Protein AF-A0A537VKH0-F1 (afdb_monomer_lite)

Foldseek 3Di:
DDWDWDCPPDPWFRIKIKDKWFQADAQFKWWKKKFKAWLDQQCPDTDDIDGFDMWGHHRRGITIDMGTDTPVNCVPRAQTWMWIKIFTAGPNRTPDIDGIGTDHGD

pLDDT: mean 85.69, std 15.53, range [39.44, 98.0]

Radius of gyration: 14.08 Å; chains: 1; bounding box: 30×31×38 Å

Secondary structure (DSSP, 8-state):
-EEEEE---BTTBSEEEEEEE-SSSTT-EEEEEEEEEET-TT-SS--EEEEEEEEE--TTS-EEEEEEE-TTTTTTTTT-EEEEEEEEEETTEEEEEPPPEEEE--

Structure (mmCIF, N/CA/C/O backbone):
data_AF-A0A537VKH0-F1
#
_entry.id   AF-A0A537VKH0-F1
#
loop_
_atom_site.group_PDB
_atom_site.id
_atom_site.type_symbol
_atom_site.label_atom_id
_atom_site.label_alt_id
_atom_site.label_comp_id
_atom_site.label_asym_id
_atom_site.label_entity_id
_atom_site.label_seq_id
_atom_site.pdbx_PDB_ins_code
_atom_site.Cartn_x
_atom_site.Cartn_y
_atom_site.Cartn_z
_atom_site.occupancy
_atom_site.B_iso_or_equiv
_atom_site.auth_seq_id
_atom_site.auth_comp_id
_atom_site.auth_asym_id
_atom_site.auth_atom_id
_atom_site.pdbx_PDB_model_num
ATOM 1 N N . MET A 1 1 ? 1.798 4.255 11.050 1.00 55.09 1 MET A N 1
ATOM 2 C CA . MET A 1 1 ? 1.947 2.940 10.398 1.00 55.09 1 MET A CA 1
ATOM 3 C C . MET A 1 1 ? 3.414 2.709 10.091 1.00 55.09 1 MET A C 1
ATOM 5 O O . MET A 1 1 ? 4.104 3.671 9.775 1.00 55.09 1 MET A O 1
ATOM 9 N N . PHE A 1 2 ? 3.871 1.465 10.185 1.00 54.38 2 PHE A N 1
ATOM 10 C CA . PHE A 1 2 ? 5.146 1.012 9.630 1.00 54.38 2 PHE A CA 1
ATOM 11 C C . PHE A 1 2 ? 4.844 0.017 8.504 1.00 54.38 2 PHE A C 1
ATOM 13 O O . PHE A 1 2 ? 3.959 -0.824 8.671 1.00 54.38 2 PHE A O 1
ATOM 20 N N . VAL A 1 3 ? 5.528 0.167 7.367 1.00 49.78 3 VAL A N 1
ATOM 21 C CA . VAL A 1 3 ? 5.502 -0.791 6.256 1.00 49.78 3 VAL A CA 1
ATOM 22 C C . VAL A 1 3 ? 6.883 -1.420 6.195 1.00 49.78 3 VAL A C 1
ATOM 24 O O . VAL A 1 3 ? 7.863 -0.717 5.943 1.00 49.78 3 VAL A O 1
ATOM 27 N N . GLU A 1 4 ? 6.964 -2.721 6.447 1.00 46.16 4 GLU A N 1
ATOM 28 C CA . GLU A 1 4 ? 8.179 -3.490 6.189 1.00 46.16 4 GLU A CA 1
ATOM 29 C C . GLU A 1 4 ? 8.031 -4.162 4.828 1.00 46.16 4 GLU A C 1
ATOM 31 O O . GLU A 1 4 ? 7.147 -4.999 4.648 1.00 46.16 4 GLU A O 1
ATOM 36 N N . ASN A 1 5 ? 8.868 -3.771 3.867 1.00 48.22 5 ASN A N 1
ATOM 37 C CA . ASN A 1 5 ? 8.955 -4.434 2.572 1.00 48.22 5 ASN A CA 1
ATOM 38 C C . ASN A 1 5 ? 10.188 -5.345 2.572 1.00 48.22 5 ASN A C 1
ATOM 40 O O . ASN A 1 5 ? 11.324 -4.864 2.600 1.00 48.22 5 ASN A O 1
ATOM 44 N N . ILE A 1 6 ? 9.953 -6.657 2.551 1.00 42.88 6 ILE A N 1
ATOM 45 C CA . ILE A 1 6 ? 11.001 -7.668 2.4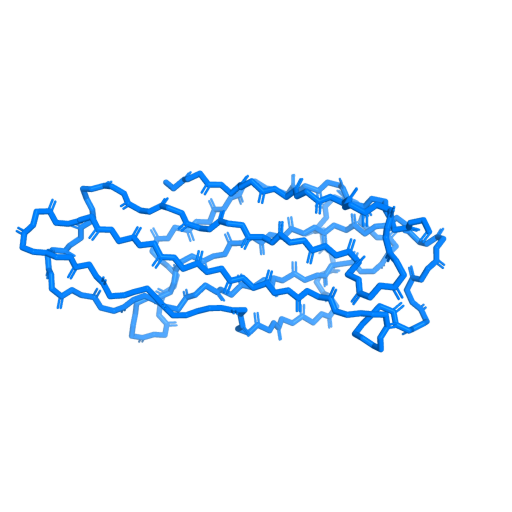30 1.00 42.88 6 ILE A CA 1
ATOM 46 C C . ILE A 1 6 ? 10.954 -8.239 1.008 1.00 42.88 6 ILE A C 1
ATOM 48 O O . ILE A 1 6 ? 10.107 -9.078 0.689 1.00 42.88 6 ILE A O 1
ATOM 52 N N . HIS A 1 7 ? 11.905 -7.824 0.166 1.00 47.66 7 HIS A N 1
ATOM 53 C CA . HIS A 1 7 ? 12.217 -8.491 -1.102 1.00 47.66 7 HIS A CA 1
ATOM 54 C C . HIS A 1 7 ? 13.024 -9.757 -0.795 1.00 47.66 7 HIS A C 1
ATOM 56 O O . HIS A 1 7 ? 14.256 -9.756 -0.739 1.00 47.66 7 HIS A O 1
ATOM 62 N N . ALA A 1 8 ? 12.322 -10.843 -0.482 1.00 39.44 8 ALA A N 1
ATOM 63 C CA . ALA A 1 8 ? 12.958 -12.133 -0.287 1.00 39.44 8 ALA A CA 1
ATOM 64 C C . ALA A 1 8 ? 13.194 -12.762 -1.661 1.00 39.44 8 ALA A C 1
ATOM 66 O O . ALA A 1 8 ? 12.260 -13.264 -2.272 1.00 39.44 8 ALA A O 1
ATOM 67 N N . ASN A 1 9 ? 14.446 -12.771 -2.119 1.00 42.41 9 ASN A N 1
ATOM 68 C CA . ASN A 1 9 ? 14.892 -13.576 -3.255 1.00 42.41 9 ASN A CA 1
ATOM 69 C C . ASN A 1 9 ? 14.612 -15.070 -2.982 1.00 42.41 9 ASN A C 1
ATOM 71 O O . ASN A 1 9 ? 15.447 -15.797 -2.442 1.00 42.41 9 ASN A O 1
ATOM 75 N N . GLY A 1 10 ? 13.402 -15.522 -3.307 1.00 40.97 10 GLY A N 1
ATOM 76 C CA . GLY A 1 10 ? 12.922 -16.882 -3.107 1.00 40.97 10 GLY A CA 1
ATOM 77 C C . GLY A 1 10 ? 11.966 -17.286 -4.232 1.00 40.97 10 GLY A C 1
ATOM 78 O O . GLY A 1 10 ? 11.253 -16.445 -4.769 1.00 40.97 10 GLY A O 1
ATOM 79 N N . PRO A 1 11 ?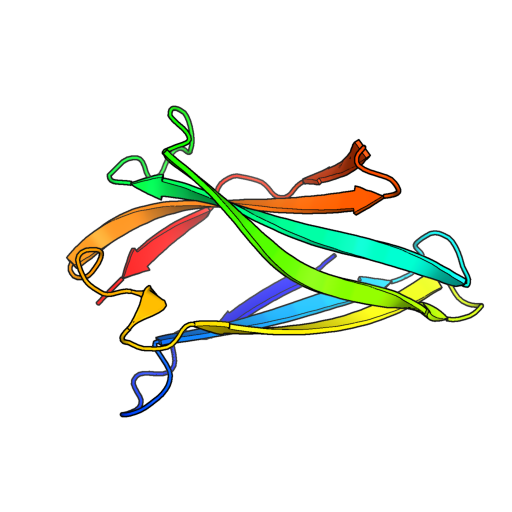 11.902 -18.575 -4.608 1.00 47.31 11 PRO A N 1
ATOM 80 C CA . PRO A 1 11 ? 11.288 -19.029 -5.864 1.00 47.31 11 PRO A CA 1
ATOM 81 C C . PRO A 1 11 ? 9.789 -18.711 -6.042 1.00 47.31 11 PRO A C 1
ATOM 83 O O . PRO A 1 11 ? 9.281 -18.847 -7.150 1.00 47.31 11 PRO A O 1
ATOM 86 N N . ASN A 1 12 ? 9.083 -18.255 -4.999 1.00 52.41 12 ASN A N 1
ATOM 87 C CA . ASN A 1 12 ? 7.628 -18.055 -5.012 1.00 52.41 12 ASN A CA 1
ATOM 88 C C . ASN A 1 12 ? 7.147 -16.660 -4.562 1.00 52.41 12 ASN A C 1
ATOM 90 O O . ASN A 1 12 ? 5.964 -16.374 -4.723 1.00 52.41 12 ASN A O 1
ATOM 94 N N . VAL A 1 13 ? 8.013 -15.806 -4.007 1.00 55.66 13 VAL A N 1
ATOM 95 C CA . VAL A 1 13 ? 7.631 -14.514 -3.403 1.00 55.66 13 VAL A CA 1
ATOM 96 C C . VAL A 1 13 ? 8.519 -13.422 -3.977 1.00 55.66 13 VAL A C 1
ATOM 98 O O . VAL A 1 13 ? 9.729 -13.597 -4.020 1.00 55.66 13 VAL A O 1
ATOM 101 N N . PHE A 1 14 ? 7.910 -12.326 -4.422 1.00 67.50 14 PHE A N 1
ATOM 102 C CA . PHE A 1 14 ? 8.618 -11.190 -5.005 1.00 67.50 14 PHE A CA 1
ATOM 103 C C . PHE A 1 14 ? 8.782 -10.055 -3.990 1.00 67.50 14 PHE A C 1
ATOM 105 O O . PHE A 1 14 ? 9.881 -9.560 -3.766 1.00 67.50 14 PHE A O 1
ATOM 112 N N . ALA A 1 15 ? 7.697 -9.718 -3.294 1.00 73.81 15 ALA A N 1
ATOM 113 C CA . ALA A 1 15 ? 7.726 -8.848 -2.127 1.00 73.81 15 ALA A CA 1
ATOM 114 C C . ALA A 1 15 ? 6.733 -9.359 -1.081 1.00 73.81 15 ALA A C 1
ATOM 116 O O . ALA A 1 15 ? 5.645 -9.833 -1.423 1.00 73.81 15 ALA A O 1
ATOM 117 N N . HIS A 1 16 ? 7.113 -9.263 0.190 1.00 83.81 16 HIS A N 1
ATOM 118 C CA . HIS A 1 16 ? 6.213 -9.464 1.318 1.00 83.81 16 HIS A CA 1
ATOM 119 C C . HIS A 1 16 ? 6.101 -8.151 2.085 1.00 83.81 16 HIS A C 1
ATOM 121 O O . HIS A 1 16 ? 7.084 -7.660 2.642 1.00 83.81 16 HIS A O 1
ATOM 127 N N . GLU A 1 17 ? 4.901 -7.586 2.075 1.00 85.56 17 GLU A N 1
ATOM 128 C CA . GLU A 1 17 ? 4.586 -6.337 2.749 1.00 85.56 17 GLU A CA 1
ATOM 129 C C . GLU A 1 17 ? 3.870 -6.636 4.057 1.00 85.56 17 GLU A C 1
ATOM 131 O O . GLU A 1 17 ? 2.805 -7.255 4.059 1.00 85.56 17 GLU A O 1
ATOM 136 N N . GLN A 1 18 ? 4.438 -6.169 5.163 1.00 89.25 18 GLN A N 1
ATOM 137 C CA . GLN A 1 18 ? 3.811 -6.228 6.475 1.00 89.25 18 GLN A CA 1
ATOM 138 C C . GLN A 1 18 ? 3.288 -4.840 6.847 1.00 89.25 18 GLN A C 1
ATOM 140 O O . GLN A 1 18 ? 4.045 -3.866 6.881 1.00 89.25 18 GLN A O 1
ATOM 145 N N . TYR A 1 19 ? 2.003 -4.761 7.180 1.00 90.69 19 TYR A N 1
ATOM 146 C CA . TYR A 1 19 ? 1.333 -3.533 7.584 1.00 90.69 19 TYR A CA 1
ATOM 147 C C . TYR A 1 19 ? 0.981 -3.577 9.061 1.00 90.69 19 TYR A C 1
ATOM 149 O O . TYR A 1 19 ? 0.322 -4.511 9.520 1.00 90.69 19 TYR A O 1
ATOM 157 N N . VAL A 1 20 ? 1.393 -2.548 9.804 1.00 91.69 20 VAL A N 1
ATOM 158 C CA . VAL A 1 20 ? 1.069 -2.412 11.229 1.00 91.69 20 VAL A CA 1
ATOM 159 C C . VAL A 1 20 ? 0.560 -1.010 11.532 1.00 91.69 20 VAL A C 1
ATOM 161 O O . VAL A 1 20 ? 1.221 0.001 11.258 1.00 91.69 20 VAL A O 1
ATOM 164 N N . VAL A 1 21 ? -0.612 -0.959 12.154 1.00 92.06 21 VAL A N 1
ATOM 165 C CA . VAL A 1 21 ? -1.278 0.252 12.624 1.00 92.06 21 VAL A CA 1
ATOM 166 C C . VAL A 1 21 ? -1.352 0.179 14.142 1.00 92.06 21 VAL A C 1
ATOM 168 O O . VAL A 1 21 ? -1.767 -0.838 14.685 1.00 92.06 21 VAL A O 1
ATOM 171 N N . ASN A 1 22 ? -0.940 1.253 14.815 1.00 93.25 22 ASN A N 1
ATOM 172 C CA . ASN A 1 22 ? -1.028 1.372 16.266 1.00 93.25 22 ASN A CA 1
ATOM 173 C C . ASN A 1 22 ? -1.692 2.702 16.617 1.00 93.25 22 ASN A C 1
ATOM 175 O O . ASN A 1 22 ? -1.270 3.740 16.099 1.00 93.25 22 ASN A O 1
ATOM 179 N N . GLY A 1 23 ? -2.696 2.663 17.494 1.00 90.81 23 GLY A N 1
ATOM 180 C CA . GLY A 1 23 ? -3.423 3.847 17.960 1.00 90.81 23 GLY A CA 1
ATOM 181 C C . GLY A 1 23 ? -4.259 4.570 16.896 1.00 90.81 23 GLY A C 1
ATOM 182 O O . GLY A 1 23 ? -4.413 5.786 16.988 1.00 90.81 23 GLY A O 1
ATOM 183 N N . ALA A 1 24 ? -4.763 3.861 15.881 1.00 93.44 24 ALA A N 1
ATOM 184 C CA . ALA A 1 24 ? -5.781 4.403 14.973 1.00 93.44 24 ALA A CA 1
ATOM 185 C C . ALA A 1 24 ? -7.182 4.358 15.614 1.00 93.44 24 ALA A C 1
ATOM 187 O O . ALA A 1 24 ? -7.315 4.020 16.793 1.00 93.44 24 ALA A O 1
ATOM 188 N N . GLU A 1 25 ? -8.231 4.714 14.866 1.00 95.12 25 GLU A N 1
ATOM 189 C CA . GLU A 1 25 ? -9.591 4.652 15.400 1.00 95.12 25 GLU A CA 1
ATOM 190 C C . GLU A 1 25 ? -9.930 3.205 15.806 1.00 95.12 25 GLU A C 1
ATOM 192 O O . GLU A 1 25 ? -9.667 2.279 15.032 1.00 95.12 25 GLU A O 1
ATOM 197 N N . PRO A 1 26 ? -10.449 2.964 17.026 1.00 96.81 26 PRO A N 1
ATOM 198 C CA . PRO A 1 26 ? -10.787 1.620 17.483 1.00 96.81 26 PRO A CA 1
ATOM 199 C C . PRO A 1 26 ? -11.871 0.947 16.638 1.00 96.81 26 PRO A C 1
ATOM 201 O O . PRO A 1 26 ? -12.813 1.602 16.199 1.00 96.81 26 PRO A O 1
ATOM 204 N N . ASN A 1 27 ? -11.794 -0.378 16.485 1.00 96.50 27 ASN A N 1
ATOM 205 C CA . ASN A 1 27 ? -12.792 -1.196 15.772 1.00 96.50 27 ASN A CA 1
ATOM 206 C C . ASN A 1 27 ? -13.127 -0.695 14.352 1.00 96.50 27 ASN A C 1
ATOM 208 O O . ASN A 1 27 ? -14.250 -0.862 13.875 1.00 96.50 27 ASN A O 1
ATOM 212 N N . THR A 1 28 ? -12.153 -0.080 13.686 1.00 96.69 28 THR A N 1
ATOM 213 C CA . THR A 1 28 ? -12.307 0.564 12.379 1.00 96.69 28 THR A CA 1
ATOM 214 C C . THR A 1 28 ? -11.543 -0.219 11.326 1.00 96.69 28 THR A C 1
ATOM 216 O O . THR A 1 28 ? -10.474 -0.771 11.590 1.00 96.69 28 THR A O 1
ATOM 219 N N . THR A 1 29 ? -12.120 -0.314 10.128 1.00 97.44 29 THR A N 1
ATOM 220 C CA . THR A 1 29 ? -11.491 -1.005 9.001 1.00 97.44 29 THR A CA 1
ATOM 221 C C . THR A 1 29 ? -10.879 0.001 8.044 1.00 97.44 29 THR A C 1
ATOM 223 O O . THR A 1 29 ? -11.559 0.911 7.573 1.00 97.44 29 THR A O 1
ATOM 226 N N . TYR A 1 30 ? -9.604 -0.212 7.743 1.00 97.00 30 TYR A N 1
ATOM 227 C CA . TYR A 1 30 ? -8.832 0.562 6.789 1.00 97.00 30 TYR A CA 1
ATOM 228 C C . TYR A 1 30 ? -8.399 -0.327 5.635 1.00 97.00 30 TYR A C 1
ATOM 230 O O . TYR A 1 30 ? -7.852 -1.406 5.859 1.00 97.00 30 TYR A O 1
ATOM 238 N N . ASP A 1 31 ? -8.563 0.156 4.414 1.00 98.00 31 ASP A N 1
ATOM 239 C CA . ASP A 1 31 ? -7.915 -0.439 3.254 1.00 98.00 31 ASP A CA 1
ATOM 240 C C . ASP A 1 31 ? -6.512 0.141 3.100 1.00 98.00 31 ASP A C 1
ATOM 242 O O . ASP A 1 31 ? -6.297 1.348 3.240 1.00 98.00 31 ASP A O 1
ATOM 246 N N . VAL A 1 32 ? -5.547 -0.720 2.798 1.00 96.38 32 VAL A N 1
ATOM 247 C CA . VAL A 1 32 ? -4.207 -0.316 2.388 1.00 96.38 32 VAL A CA 1
ATOM 248 C C . VAL A 1 32 ? -4.175 -0.291 0.871 1.00 96.38 32 VAL A C 1
ATOM 250 O O . VAL A 1 32 ? -4.304 -1.326 0.217 1.00 96.38 32 VAL A O 1
ATOM 253 N N . VAL A 1 33 ? -4.018 0.903 0.312 1.00 96.81 33 VAL A N 1
ATOM 254 C CA . VAL A 1 33 ? -3.941 1.127 -1.131 1.00 96.81 33 VAL A CA 1
ATOM 255 C C . VAL A 1 33 ? -2.507 1.467 -1.504 1.00 96.81 33 VAL A C 1
ATOM 257 O O . VAL A 1 33 ? -1.952 2.453 -1.022 1.00 96.81 33 VAL A O 1
ATOM 260 N N . LEU A 1 34 ? -1.918 0.664 -2.384 1.00 95.25 34 LEU A N 1
ATOM 261 C CA . LEU A 1 34 ? -0.618 0.919 -2.987 1.00 95.25 34 LEU A CA 1
ATOM 262 C C . LEU A 1 34 ? -0.813 1.588 -4.349 1.00 95.25 34 LEU A C 1
ATOM 264 O O . LEU A 1 34 ? -1.383 0.998 -5.266 1.00 95.25 34 LEU A O 1
ATOM 268 N N . THR A 1 35 ? -0.314 2.813 -4.483 1.00 95.38 35 THR A N 1
ATOM 269 C CA . THR A 1 35 ? -0.177 3.513 -5.765 1.00 95.38 35 THR A CA 1
ATOM 270 C C . THR A 1 35 ? 1.234 3.321 -6.308 1.00 95.38 35 THR A C 1
ATOM 272 O O . THR A 1 35 ? 2.207 3.592 -5.604 1.00 95.38 35 THR A O 1
ATOM 275 N N . ILE A 1 36 ? 1.340 2.881 -7.562 1.00 93.00 36 ILE A N 1
ATOM 276 C CA . ILE A 1 36 ? 2.600 2.555 -8.236 1.00 93.00 36 ILE A CA 1
ATOM 277 C C . ILE A 1 36 ? 2.826 3.507 -9.409 1.00 93.00 36 ILE A C 1
ATOM 279 O O . ILE A 1 36 ? 1.943 3.715 -10.243 1.00 93.00 36 ILE A O 1
ATOM 283 N N . SER A 1 37 ? 4.042 4.036 -9.498 1.00 94.88 37 SER A N 1
ATOM 284 C CA . SER A 1 37 ? 4.561 4.873 -10.579 1.00 94.88 37 SER A CA 1
ATOM 285 C C . SER A 1 37 ? 5.655 4.123 -11.338 1.00 94.88 37 SER A C 1
ATOM 287 O O . SER A 1 37 ? 6.762 3.940 -10.833 1.00 94.88 37 SER A O 1
ATOM 289 N N . ILE A 1 38 ? 5.358 3.660 -12.554 1.00 91.81 38 ILE A N 1
ATOM 290 C CA . ILE A 1 38 ? 6.290 2.854 -13.353 1.00 91.81 38 ILE A CA 1
ATOM 291 C C . ILE A 1 38 ? 7.340 3.749 -14.011 1.00 91.81 38 ILE A C 1
ATOM 293 O O . ILE A 1 38 ? 6.999 4.669 -14.749 1.00 91.81 38 ILE A O 1
ATOM 297 N N . GLY A 1 39 ? 8.624 3.466 -13.768 1.00 91.00 39 GLY A N 1
ATOM 298 C CA . GLY A 1 39 ? 9.732 4.258 -14.314 1.00 91.00 39 GLY A CA 1
ATOM 299 C C . GLY A 1 39 ? 9.887 5.638 -13.669 1.00 91.00 39 GLY A C 1
ATOM 300 O O . GLY A 1 39 ? 10.698 6.437 -14.132 1.00 91.00 39 GLY A O 1
ATOM 301 N N . ASP A 1 40 ? 9.125 5.922 -12.610 1.00 92.06 40 ASP A N 1
ATOM 302 C CA . ASP A 1 40 ? 9.158 7.182 -11.877 1.00 92.06 40 ASP A CA 1
ATOM 303 C C . ASP A 1 40 ? 9.338 6.914 -10.371 1.00 92.06 40 ASP A C 1
ATOM 305 O O . ASP A 1 40 ? 8.353 6.794 -9.637 1.00 92.06 40 ASP A O 1
ATOM 309 N N . PRO A 1 41 ? 10.595 6.854 -9.886 1.00 92.06 41 PRO A N 1
ATOM 310 C CA . PRO A 1 41 ? 10.907 6.650 -8.468 1.00 92.06 41 PRO A CA 1
ATOM 311 C C . PRO A 1 41 ? 10.531 7.829 -7.567 1.00 92.06 41 PRO A C 1
ATOM 313 O O . PRO A 1 41 ? 10.753 7.760 -6.361 1.00 92.06 41 PRO A O 1
ATOM 316 N N . THR A 1 42 ? 10.026 8.927 -8.134 1.00 94.69 42 THR A N 1
ATOM 317 C CA . THR A 1 42 ? 9.623 10.128 -7.393 1.00 94.69 42 THR A CA 1
ATOM 318 C C . THR A 1 42 ? 8.109 10.240 -7.220 1.00 94.69 42 THR A C 1
ATOM 320 O O . THR A 1 42 ? 7.639 11.177 -6.576 1.00 94.69 42 THR A O 1
ATOM 323 N N . CYS A 1 43 ? 7.350 9.263 -7.731 1.00 94.19 43 CYS A N 1
ATOM 324 C CA . CYS A 1 43 ? 5.895 9.169 -7.604 1.00 94.19 43 CYS A CA 1
ATOM 325 C C . CYS A 1 43 ? 5.137 10.402 -8.132 1.00 94.19 43 CYS A C 1
ATOM 327 O O . CYS A 1 43 ? 4.072 10.750 -7.623 1.00 94.19 43 CYS A O 1
ATOM 329 N N . THR A 1 44 ? 5.681 11.087 -9.140 1.00 94.75 44 THR A N 1
ATOM 330 C CA . THR A 1 44 ? 5.047 12.269 -9.747 1.00 94.75 44 THR A CA 1
ATOM 331 C C . THR A 1 44 ? 3.953 11.898 -10.744 1.00 94.75 44 THR A C 1
ATOM 333 O O . THR A 1 44 ? 2.996 12.651 -10.916 1.00 94.75 44 THR A O 1
ATOM 336 N N . ASN A 1 45 ? 4.064 10.724 -11.367 1.00 93.00 45 ASN A N 1
ATOM 337 C CA . ASN A 1 45 ? 3.131 10.207 -12.360 1.00 93.00 45 ASN A CA 1
ATOM 338 C C . ASN A 1 45 ? 2.618 8.828 -11.912 1.00 93.00 45 ASN A C 1
ATOM 340 O O . ASN A 1 45 ? 3.243 7.805 -12.218 1.00 93.00 45 ASN A O 1
ATOM 344 N N . PRO A 1 46 ? 1.521 8.755 -11.136 1.00 92.50 46 PRO A N 1
ATOM 345 C CA . PRO A 1 46 ? 0.933 7.477 -10.747 1.00 92.50 46 PRO A CA 1
ATOM 346 C C . PRO A 1 46 ? 0.438 6.726 -11.987 1.00 92.50 46 PRO A C 1
ATOM 348 O O . PRO A 1 46 ? -0.247 7.289 -12.838 1.00 92.50 46 PRO A O 1
ATOM 351 N N . SER A 1 47 ? 0.814 5.454 -12.103 1.00 93.38 47 SER A N 1
ATOM 352 C CA . SER A 1 47 ? 0.436 4.580 -13.218 1.00 93.38 47 SER A CA 1
ATOM 353 C C . SER A 1 47 ? -0.816 3.770 -12.896 1.00 93.38 47 SER A C 1
ATOM 355 O O . SER A 1 47 ? -1.722 3.687 -13.721 1.00 93.38 47 SER A O 1
ATOM 357 N N . PHE A 1 48 ? -0.882 3.184 -11.699 1.00 91.69 48 PHE A N 1
ATOM 358 C CA . PHE A 1 48 ? -2.059 2.464 -11.214 1.00 91.69 48 PHE A CA 1
ATOM 359 C C . PHE A 1 48 ? -2.083 2.407 -9.683 1.00 91.69 48 PHE A C 1
ATOM 361 O O . PHE A 1 48 ? -1.076 2.677 -9.028 1.00 91.69 48 PHE A O 1
ATOM 368 N N . ALA A 1 49 ? -3.236 2.049 -9.122 1.00 93.75 49 ALA A N 1
ATOM 369 C CA . ALA A 1 49 ? -3.413 1.813 -7.697 1.00 93.75 49 ALA A CA 1
ATOM 370 C C . ALA A 1 49 ? -4.125 0.477 -7.468 1.00 93.75 49 ALA A C 1
ATOM 372 O O . ALA A 1 49 ? -4.978 0.081 -8.265 1.00 93.75 49 ALA A O 1
ATOM 373 N N . THR A 1 50 ? -3.774 -0.208 -6.385 1.00 93.56 50 THR A N 1
ATOM 374 C CA . THR A 1 50 ? -4.385 -1.480 -5.992 1.00 93.56 50 THR A CA 1
ATOM 375 C C . THR A 1 50 ? -4.538 -1.556 -4.480 1.00 93.56 50 THR A C 1
ATOM 377 O O . THR A 1 50 ? -3.665 -1.103 -3.741 1.00 93.56 50 THR A O 1
ATOM 380 N N . THR A 1 51 ? -5.633 -2.148 -4.009 1.00 95.81 51 THR A N 1
ATOM 381 C CA . THR A 1 51 ? -5.769 -2.510 -2.595 1.00 95.81 51 THR A CA 1
ATOM 382 C C . THR A 1 51 ? -4.933 -3.755 -2.331 1.00 95.81 51 THR A C 1
ATOM 384 O O . THR A 1 51 ? -5.105 -4.769 -3.008 1.00 95.81 51 THR A O 1
ATOM 387 N N . THR A 1 52 ? -4.021 -3.683 -1.368 1.00 94.62 52 THR A N 1
ATOM 388 C CA . THR A 1 52 ? -3.109 -4.781 -1.014 1.00 94.62 52 THR A CA 1
ATOM 389 C C . THR A 1 52 ? -3.577 -5.523 0.233 1.00 94.62 52 THR A C 1
ATOM 391 O O . THR A 1 52 ? -3.419 -6.739 0.327 1.00 94.62 52 THR A O 1
ATOM 394 N N . ALA A 1 53 ? -4.206 -4.826 1.179 1.00 95.50 53 ALA A N 1
ATOM 395 C CA . ALA A 1 53 ? -4.718 -5.423 2.406 1.00 95.50 53 ALA A CA 1
ATOM 396 C C . ALA A 1 53 ? -5.891 -4.624 2.984 1.00 95.50 53 ALA A C 1
ATOM 398 O O . ALA A 1 53 ? -6.053 -3.447 2.675 1.00 95.50 53 ALA A O 1
ATOM 399 N N . SER A 1 54 ? -6.647 -5.248 3.888 1.00 97.06 54 SER A N 1
ATOM 400 C CA . SER A 1 54 ? -7.593 -4.564 4.775 1.00 97.06 54 SER A CA 1
ATOM 401 C C . SER A 1 54 ? -7.212 -4.861 6.224 1.00 97.06 54 SER A C 1
ATOM 403 O O . SER A 1 54 ? -6.947 -6.010 6.582 1.00 97.06 54 SER A O 1
ATOM 405 N N . ILE A 1 55 ? -7.161 -3.827 7.059 1.00 96.94 55 ILE A N 1
ATOM 406 C CA . ILE A 1 55 ? -6.787 -3.896 8.472 1.00 96.94 55 ILE A CA 1
ATOM 407 C C . ILE A 1 55 ? -7.991 -3.474 9.298 1.00 96.94 55 ILE A C 1
ATOM 409 O O . ILE A 1 55 ? -8.420 -2.327 9.212 1.00 96.94 55 ILE A O 1
ATOM 413 N N . THR A 1 56 ? -8.495 -4.366 10.145 1.00 97.56 56 THR A N 1
ATOM 414 C CA . THR A 1 56 ? -9.462 -4.007 11.187 1.00 97.56 56 THR A CA 1
ATOM 415 C C . THR A 1 56 ? -8.717 -3.831 12.504 1.00 97.56 56 THR A C 1
ATOM 417 O O . THR A 1 56 ? -8.007 -4.739 12.941 1.00 97.56 56 THR A O 1
ATOM 420 N N . THR A 1 57 ? -8.846 -2.660 13.121 1.00 97.12 57 THR A N 1
ATOM 421 C CA . THR A 1 57 ? -8.232 -2.371 14.420 1.00 97.12 57 THR A CA 1
ATOM 422 C C . THR A 1 57 ? -9.018 -2.994 15.571 1.00 97.12 57 THR A C 1
ATOM 424 O O . THR A 1 57 ? -10.230 -3.184 15.496 1.00 97.12 57 THR A O 1
ATOM 427 N N . ASP A 1 58 ? -8.331 -3.298 16.669 1.00 97.06 58 ASP A N 1
ATOM 428 C CA . ASP A 1 58 ? -8.950 -3.694 17.930 1.00 97.06 58 ASP A CA 1
ATOM 429 C C . ASP A 1 58 ? -9.472 -2.480 18.728 1.00 97.06 58 ASP A C 1
ATOM 431 O O . ASP A 1 58 ? -9.390 -1.325 18.300 1.00 97.06 58 ASP A O 1
ATOM 435 N N . ALA A 1 59 ? -10.000 -2.732 19.929 1.00 97.38 59 ALA A N 1
ATOM 436 C CA . ALA A 1 59 ? -10.505 -1.691 20.826 1.00 97.38 59 ALA A CA 1
ATOM 437 C C . ALA A 1 59 ? -9.429 -0.688 21.297 1.00 97.38 59 ALA A C 1
ATOM 439 O O . ALA A 1 59 ? -9.768 0.363 21.839 1.00 97.38 59 ALA A O 1
ATOM 440 N N . THR A 1 60 ? -8.146 -1.003 21.111 1.00 96.50 60 THR A N 1
ATOM 441 C CA . THR A 1 60 ? -7.009 -0.125 21.416 1.00 96.50 60 THR A CA 1
ATOM 442 C C . THR A 1 60 ? -6.458 0.586 20.178 1.00 96.50 60 THR A C 1
ATOM 444 O O . THR A 1 60 ? -5.484 1.330 20.286 1.00 96.50 60 THR A O 1
ATOM 447 N N . GLY A 1 61 ? -7.084 0.397 19.011 1.00 95.69 61 GLY A N 1
ATOM 448 C CA . GLY A 1 61 ? -6.663 1.020 17.759 1.00 95.69 61 GLY A CA 1
ATOM 449 C C . GLY A 1 61 ? -5.488 0.314 17.081 1.00 95.69 61 GLY A C 1
ATOM 450 O O . GLY A 1 61 ? -4.849 0.907 16.209 1.00 95.69 61 GLY A O 1
ATOM 451 N N . ASN A 1 62 ? -5.170 -0.922 17.478 1.00 96.44 62 ASN A N 1
ATOM 452 C CA . ASN A 1 62 ? -4.059 -1.687 16.916 1.00 96.44 62 ASN A CA 1
ATOM 453 C C . ASN A 1 62 ? -4.559 -2.699 15.886 1.00 96.44 62 ASN A C 1
ATOM 455 O O . ASN A 1 62 ? -5.593 -3.331 16.079 1.00 96.44 62 ASN A O 1
ATOM 459 N N . GLY A 1 63 ? -3.819 -2.885 14.800 1.00 94.81 63 GLY A N 1
ATOM 460 C CA . GLY A 1 63 ? -4.167 -3.840 13.755 1.00 94.81 63 GLY A CA 1
ATOM 461 C C . GLY A 1 63 ? -2.978 -4.166 12.864 1.00 94.81 63 GLY A C 1
ATOM 462 O O . GLY A 1 63 ? -2.023 -3.393 12.760 1.00 94.81 63 G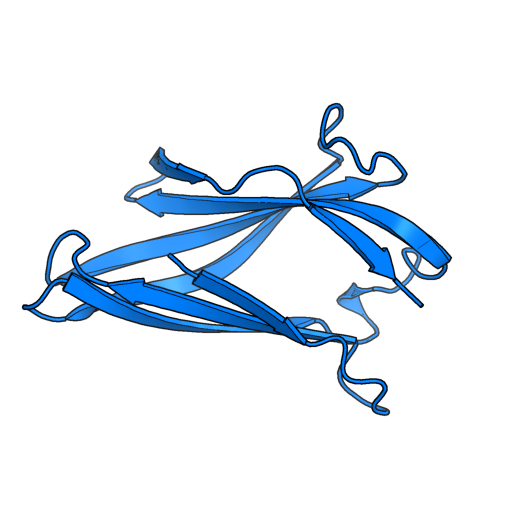LY A O 1
ATOM 463 N N . SER A 1 64 ? -3.029 -5.324 12.210 1.00 94.44 64 SER A N 1
ATOM 464 C CA . SER A 1 64 ? -2.008 -5.714 11.242 1.00 94.44 64 SER A CA 1
ATOM 465 C C . SER A 1 64 ? -2.584 -6.567 10.124 1.00 94.44 64 SER A C 1
ATOM 467 O O . SER A 1 64 ? -3.571 -7.273 10.325 1.00 94.44 64 SER A O 1
ATOM 469 N N . ALA A 1 65 ? -1.946 -6.499 8.964 1.00 94.12 65 ALA A N 1
ATOM 470 C CA . ALA A 1 65 ? -2.213 -7.352 7.816 1.00 94.12 65 ALA A CA 1
ATOM 471 C C . ALA A 1 65 ? -0.931 -7.502 6.991 1.00 94.12 65 ALA A C 1
ATOM 473 O O . ALA A 1 65 ? 0.071 -6.836 7.260 1.00 94.12 65 ALA A O 1
ATOM 474 N N . ASN A 1 66 ? -0.962 -8.360 5.977 1.00 91.31 66 ASN A N 1
ATOM 475 C CA . ASN A 1 66 ? 0.124 -8.476 5.020 1.00 91.31 66 ASN A CA 1
ATOM 476 C C . ASN A 1 66 ? -0.395 -8.686 3.600 1.00 91.31 66 ASN A C 1
ATOM 478 O O . ASN A 1 66 ? -1.561 -9.027 3.390 1.00 91.31 66 ASN A O 1
ATOM 482 N N . HIS A 1 67 ? 0.494 -8.462 2.641 1.00 90.88 67 HIS A N 1
ATOM 483 C CA . HIS A 1 67 ? 0.277 -8.797 1.246 1.00 90.88 67 HIS A CA 1
ATOM 484 C C . HIS A 1 67 ? 1.539 -9.421 0.660 1.00 90.88 67 HIS A C 1
ATOM 486 O O . HIS A 1 67 ? 2.658 -9.015 0.977 1.00 90.88 67 HIS A O 1
ATOM 492 N N . VAL A 1 68 ? 1.356 -10.417 -0.202 1.00 88.44 68 VAL A N 1
ATOM 493 C CA . VAL A 1 68 ? 2.447 -11.066 -0.927 1.00 88.44 68 VAL A CA 1
ATOM 494 C C . VAL A 1 68 ? 2.258 -10.791 -2.405 1.00 88.44 68 VAL A C 1
ATOM 496 O O . VAL A 1 68 ? 1.303 -11.281 -3.003 1.00 88.44 68 VAL A O 1
ATOM 499 N N . PHE A 1 69 ? 3.208 -10.072 -2.994 1.00 85.12 69 PHE A N 1
ATOM 500 C CA . PHE A 1 69 ? 3.322 -9.980 -4.441 1.00 85.12 69 PHE A CA 1
ATOM 501 C C . PHE A 1 69 ? 4.058 -11.207 -4.965 1.00 85.12 69 PHE A C 1
ATOM 503 O O . PHE A 1 69 ? 5.179 -11.521 -4.548 1.00 85.12 69 PHE A O 1
ATOM 510 N N . THR A 1 70 ? 3.419 -11.914 -5.885 1.00 85.00 70 THR A N 1
ATOM 511 C CA . THR A 1 70 ? 3.988 -13.062 -6.582 1.00 85.00 70 THR A CA 1
ATOM 512 C C . THR A 1 70 ? 4.747 -12.617 -7.831 1.00 85.00 70 THR A C 1
ATOM 514 O O . THR A 1 70 ? 4.650 -11.485 -8.305 1.00 85.00 70 THR A O 1
ATOM 517 N N . HIS A 1 71 ? 5.474 -13.550 -8.440 1.00 77.88 71 HIS A N 1
ATOM 518 C CA . HIS A 1 71 ? 6.130 -13.311 -9.725 1.00 77.88 71 HIS A CA 1
ATOM 519 C C . HIS A 1 71 ? 5.168 -12.938 -10.861 1.00 77.88 71 HIS A C 1
ATOM 521 O O . HIS A 1 71 ? 5.603 -12.293 -11.816 1.00 77.88 71 HIS A O 1
ATOM 527 N N . ALA A 1 72 ? 3.906 -13.375 -10.793 1.00 80.69 72 ALA A N 1
ATOM 528 C CA . ALA A 1 72 ? 2.898 -13.027 -11.789 1.00 80.69 72 ALA A CA 1
ATOM 529 C C . ALA A 1 72 ? 2.484 -11.555 -11.662 1.00 80.69 72 ALA A C 1
ATOM 531 O O . ALA A 1 72 ? 2.329 -10.884 -12.678 1.00 80.69 72 ALA A O 1
ATOM 532 N N . ASP A 1 73 ? 2.400 -11.042 -10.434 1.00 82.00 73 ASP A N 1
ATOM 533 C CA . ASP A 1 73 ? 2.049 -9.644 -10.159 1.00 82.00 73 ASP A CA 1
ATOM 534 C C . ASP A 1 73 ? 3.155 -8.681 -10.619 1.00 82.00 73 ASP A C 1
ATOM 536 O O . ASP A 1 73 ? 2.882 -7.572 -11.071 1.00 82.00 73 ASP A O 1
ATOM 540 N N . ALA A 1 74 ? 4.413 -9.132 -10.575 1.00 78.06 74 ALA A N 1
ATOM 541 C CA . ALA A 1 74 ? 5.577 -8.386 -11.055 1.00 78.06 74 ALA A CA 1
ATOM 542 C C . ALA A 1 74 ? 5.914 -8.637 -12.540 1.00 78.06 74 ALA A C 1
ATOM 544 O O . ALA A 1 74 ? 6.949 -8.173 -13.041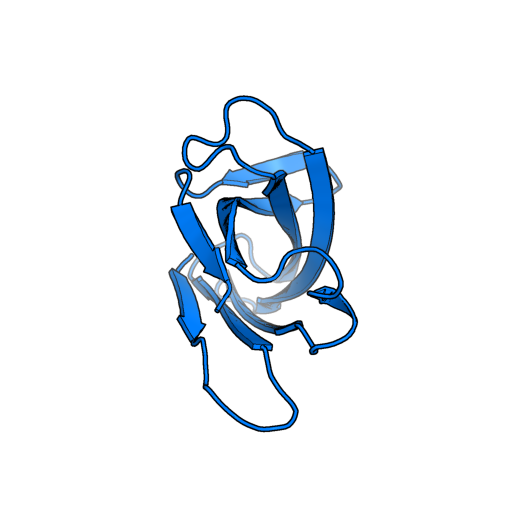 1.00 78.06 74 ALA A O 1
ATOM 545 N N . ALA A 1 75 ? 5.088 -9.399 -13.265 1.00 81.38 75 ALA A N 1
ATOM 546 C CA . ALA A 1 75 ? 5.350 -9.710 -14.664 1.00 81.38 75 ALA A CA 1
ATOM 547 C C . ALA A 1 75 ? 5.368 -8.425 -15.511 1.00 81.38 75 ALA A C 1
ATOM 549 O O . ALA A 1 75 ? 4.425 -7.642 -15.511 1.00 81.38 75 ALA A O 1
ATOM 550 N N . GLY A 1 76 ? 6.463 -8.201 -16.242 1.00 79.94 76 GLY A N 1
ATOM 551 C CA . GLY A 1 76 ? 6.658 -6.990 -17.048 1.00 79.94 76 GLY A CA 1
ATOM 552 C C . GLY A 1 76 ? 7.173 -5.768 -16.279 1.00 79.94 76 GLY A C 1
ATOM 553 O O . GLY A 1 76 ? 7.493 -4.767 -16.913 1.00 79.94 76 GLY A O 1
ATOM 554 N N . LEU A 1 77 ? 7.310 -5.854 -14.950 1.00 82.00 77 LEU A N 1
ATOM 555 C CA . LEU A 1 77 ? 7.880 -4.789 -14.114 1.00 82.00 77 LEU A CA 1
ATOM 556 C C . LEU A 1 77 ? 9.330 -5.067 -13.677 1.00 82.00 77 LEU A C 1
ATOM 558 O O . LEU A 1 77 ? 9.982 -4.197 -13.105 1.00 82.00 77 LEU A O 1
ATOM 562 N N . ARG A 1 78 ? 9.853 -6.266 -13.958 1.00 79.62 78 ARG A N 1
ATOM 563 C CA . ARG A 1 78 ? 11.221 -6.659 -13.588 1.00 79.62 78 ARG A CA 1
ATOM 564 C C . ARG A 1 78 ? 12.278 -5.785 -14.253 1.00 79.62 78 ARG A C 1
ATOM 566 O O . ARG A 1 78 ? 12.173 -5.459 -15.435 1.00 79.62 78 ARG A O 1
ATOM 573 N N . GLY A 1 79 ? 13.318 -5.451 -13.496 1.00 81.00 79 GLY A N 1
ATOM 574 C CA . GLY A 1 79 ? 14.398 -4.566 -13.923 1.00 81.00 79 GLY A CA 1
ATOM 575 C C . GLY A 1 79 ? 14.009 -3.087 -13.962 1.00 81.00 79 GLY A C 1
ATOM 576 O O . GLY A 1 79 ? 14.864 -2.250 -14.250 1.00 81.00 79 GLY A O 1
ATOM 577 N N . LEU A 1 80 ? 12.752 -2.740 -13.662 1.00 85.12 80 LEU A N 1
ATOM 578 C CA . LEU A 1 80 ? 12.309 -1.354 -13.593 1.00 85.12 80 LEU A CA 1
ATOM 579 C C . LEU A 1 80 ? 12.506 -0.788 -12.189 1.00 85.12 80 LEU A C 1
ATOM 581 O O . LEU A 1 80 ? 12.367 -1.477 -11.177 1.00 85.12 80 LEU A O 1
ATOM 585 N N . LEU A 1 81 ? 12.788 0.510 -12.163 1.00 89.00 81 LEU A N 1
ATOM 586 C CA . LEU A 1 81 ? 12.743 1.314 -10.958 1.00 89.00 81 LEU A CA 1
ATOM 587 C C . LEU A 1 81 ? 11.359 1.967 -10.867 1.00 89.00 81 LEU A C 1
ATOM 589 O O . LEU A 1 81 ? 10.940 2.682 -11.781 1.00 89.00 81 LEU A O 1
ATOM 593 N N . LEU A 1 82 ? 10.646 1.690 -9.782 1.00 91.44 82 LEU A N 1
ATOM 594 C CA . LEU A 1 82 ? 9.288 2.158 -9.532 1.00 91.44 82 LEU A CA 1
ATOM 595 C C . LEU A 1 82 ? 9.261 3.173 -8.388 1.00 91.44 82 LEU A C 1
ATOM 597 O O . LEU A 1 82 ? 10.148 3.190 -7.536 1.00 91.44 82 LEU A O 1
ATOM 601 N N . GLY A 1 83 ? 8.210 3.983 -8.342 1.00 93.56 83 GLY A N 1
ATOM 602 C CA . GLY A 1 83 ? 7.791 4.724 -7.156 1.00 93.56 83 GLY A CA 1
ATOM 603 C C . GLY A 1 83 ? 6.574 4.058 -6.515 1.00 93.56 83 GLY A C 1
ATOM 604 O O . GLY A 1 83 ? 5.656 3.656 -7.227 1.00 93.56 83 GLY A O 1
ATOM 605 N N . GLY A 1 84 ? 6.556 3.942 -5.188 1.00 94.12 84 GLY A N 1
ATOM 606 C CA . GLY A 1 84 ? 5.433 3.419 -4.410 1.00 94.12 84 GLY A CA 1
ATOM 607 C C . GLY A 1 84 ? 4.961 4.404 -3.342 1.00 94.12 84 GLY A C 1
ATOM 608 O O . GLY A 1 84 ? 5.777 4.997 -2.631 1.00 94.12 84 GLY A O 1
ATOM 609 N N . VAL A 1 85 ? 3.644 4.564 -3.210 1.00 94.75 85 VAL A N 1
ATOM 610 C CA . VAL A 1 85 ? 2.993 5.282 -2.103 1.00 94.75 85 VAL A CA 1
ATOM 611 C C . VAL A 1 85 ? 1.905 4.394 -1.518 1.00 94.75 85 VAL A C 1
ATOM 613 O O . VAL A 1 85 ? 1.013 3.955 -2.241 1.00 94.75 85 VAL A O 1
ATOM 616 N N . TRP A 1 86 ? 1.945 4.180 -0.204 1.00 94.69 86 TRP A N 1
ATOM 617 C CA . TRP A 1 86 ? 0.937 3.415 0.521 1.00 94.69 86 TRP A CA 1
ATOM 618 C C . TRP A 1 86 ? 0.016 4.371 1.259 1.00 94.69 86 TRP A C 1
ATOM 620 O O . TRP A 1 86 ? 0.475 5.270 1.969 1.00 94.69 86 TRP A O 1
ATOM 630 N N . GLN A 1 87 ? -1.283 4.159 1.112 1.00 95.75 87 GLN A N 1
ATOM 631 C CA . GLN A 1 87 ? -2.319 4.952 1.751 1.00 95.75 87 GLN A CA 1
ATOM 632 C C . GLN A 1 87 ? -3.167 4.062 2.646 1.00 95.75 87 GLN A C 1
ATOM 634 O O . GLN A 1 87 ? -3.559 2.973 2.239 1.00 95.75 87 GLN A O 1
ATOM 639 N N . LEU A 1 88 ? -3.473 4.548 3.848 1.00 95.62 88 LEU A N 1
ATOM 640 C CA . LEU A 1 88 ? -4.571 4.014 4.644 1.00 95.62 88 LEU A CA 1
ATOM 641 C C . LEU A 1 88 ? -5.836 4.761 4.256 1.00 95.62 88 LEU A C 1
ATOM 643 O O . LEU A 1 88 ? -5.869 5.992 4.325 1.00 95.62 88 LEU A O 1
ATOM 647 N N . VAL A 1 89 ? -6.860 4.017 3.873 1.00 97.12 89 VAL A N 1
ATOM 648 C CA . VAL A 1 89 ? -8.123 4.544 3.376 1.00 97.12 89 VAL A CA 1
ATOM 649 C C . VAL A 1 89 ? -9.248 4.075 4.283 1.00 97.12 89 VAL A C 1
ATOM 651 O O . VAL A 1 89 ? -9.444 2.880 4.476 1.00 97.12 89 VAL A O 1
ATOM 654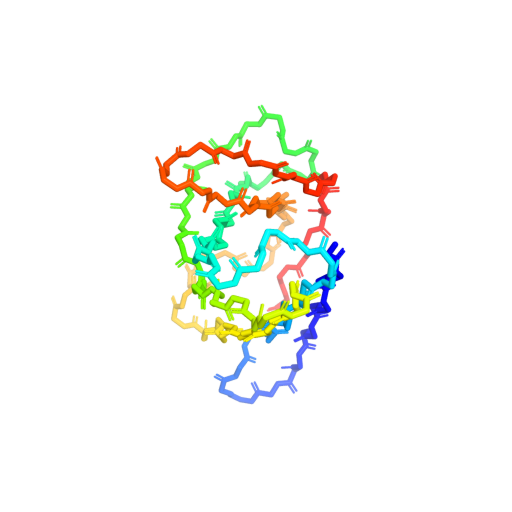 N N . GLU A 1 90 ? -10.003 5.022 4.821 1.00 96.00 90 GLU A N 1
ATOM 655 C CA . GLU A 1 90 ? -11.184 4.775 5.642 1.00 96.00 90 GLU A CA 1
ATOM 656 C C . GLU A 1 90 ? -12.423 5.244 4.883 1.00 96.00 90 GLU A C 1
ATOM 658 O O . GLU A 1 90 ? -12.507 6.405 4.478 1.00 96.00 90 GLU A O 1
ATOM 663 N N . GLY A 1 91 ? -13.374 4.343 4.621 1.00 92.50 91 GLY A N 1
ATOM 664 C CA . GLY A 1 91 ? -14.606 4.701 3.906 1.00 92.50 91 GLY A CA 1
ATOM 665 C C . GLY A 1 91 ? -14.363 5.372 2.544 1.00 92.50 91 GLY A C 1
ATOM 666 O O . GLY A 1 91 ? -15.121 6.253 2.144 1.00 92.50 91 GLY A O 1
ATOM 667 N N . GLY A 1 92 ? -13.278 5.007 1.852 1.00 92.25 92 GLY A N 1
ATOM 668 C CA . GLY A 1 92 ? -12.870 5.603 0.573 1.00 92.25 92 GLY A CA 1
ATOM 669 C C . GLY A 1 92 ? -12.061 6.902 0.678 1.00 92.25 92 GLY A C 1
ATOM 670 O O . GLY A 1 92 ? -11.642 7.433 -0.349 1.00 92.25 92 GLY A O 1
ATOM 671 N N . THR A 1 93 ? -11.796 7.408 1.886 1.00 94.50 93 THR A N 1
ATOM 672 C CA . THR A 1 93 ? -10.996 8.620 2.109 1.00 94.50 93 THR A CA 1
ATOM 673 C C . THR A 1 93 ? -9.607 8.268 2.646 1.00 94.50 93 THR A C 1
ATOM 675 O O . THR A 1 93 ? 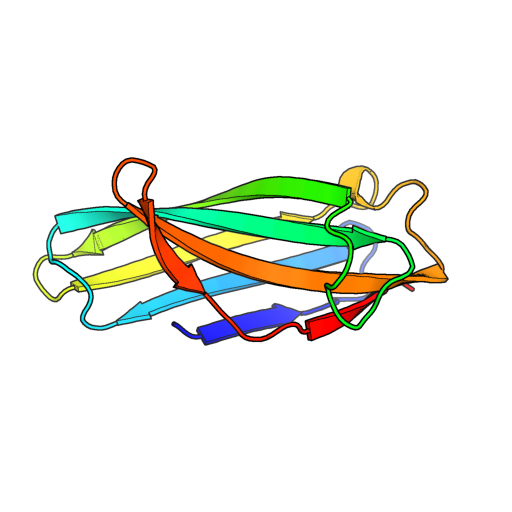-9.513 7.605 3.678 1.00 94.50 93 THR A O 1
ATOM 678 N N . PRO A 1 94 ? -8.509 8.710 2.004 1.00 94.12 94 PRO A N 1
ATOM 679 C CA . PRO A 1 94 ? -7.172 8.545 2.560 1.00 94.12 94 PRO A CA 1
ATOM 680 C C . PRO A 1 94 ? -7.024 9.323 3.873 1.00 94.12 94 PRO A C 1
ATOM 682 O O . PRO A 1 94 ? -7.139 10.548 3.889 1.00 94.12 94 PRO A O 1
ATOM 685 N N . VAL A 1 95 ? -6.740 8.617 4.964 1.00 94.81 95 VAL A N 1
ATOM 686 C CA . VAL A 1 95 ? -6.498 9.202 6.298 1.00 94.81 95 VAL A CA 1
ATOM 687 C C . VAL A 1 95 ? -5.010 9.288 6.632 1.00 94.81 95 VAL A C 1
ATOM 689 O O . VAL A 1 95 ? -4.597 10.043 7.510 1.00 94.81 95 VAL A O 1
ATOM 692 N N . TYR A 1 96 ? -4.181 8.534 5.910 1.00 92.75 96 TYR A N 1
ATOM 693 C CA . TYR A 1 96 ? -2.729 8.571 6.013 1.00 92.75 96 TYR A CA 1
ATOM 694 C C . TYR A 1 96 ? -2.095 8.157 4.684 1.00 92.75 96 TYR A C 1
ATOM 696 O O . TYR A 1 96 ? -2.640 7.320 3.967 1.00 92.75 96 TYR A O 1
ATOM 704 N N . ALA A 1 97 ? -0.923 8.710 4.379 1.00 92.56 97 ALA A N 1
ATOM 705 C CA . ALA A 1 97 ? -0.093 8.298 3.257 1.00 92.56 97 ALA A CA 1
ATOM 706 C C . ALA A 1 97 ? 1.382 8.291 3.671 1.00 92.56 97 ALA A C 1
ATOM 708 O O . ALA A 1 97 ? 1.829 9.161 4.424 1.00 92.56 97 ALA A O 1
ATOM 709 N N . THR A 1 98 ? 2.145 7.323 3.173 1.00 90.94 98 THR A N 1
ATOM 710 C CA . THR A 1 98 ? 3.606 7.345 3.288 1.00 90.94 98 THR A CA 1
ATOM 711 C C . THR A 1 98 ? 4.203 8.405 2.360 1.00 90.94 98 THR A C 1
ATOM 713 O O . THR A 1 98 ? 3.560 8.880 1.424 1.00 90.94 98 THR A O 1
ATOM 716 N N . GLY A 1 99 ? 5.479 8.738 2.565 1.00 90.69 99 GLY A N 1
ATOM 717 C CA . GLY A 1 99 ? 6.263 9.359 1.497 1.00 90.69 99 GLY A CA 1
ATOM 718 C C . GLY A 1 99 ? 6.466 8.388 0.328 1.00 90.69 99 GLY A C 1
ATOM 719 O O . GLY A 1 99 ? 6.352 7.171 0.508 1.00 90.69 99 GLY A O 1
ATOM 720 N N . CYS A 1 100 ? 6.806 8.925 -0.845 1.00 92.31 100 CYS A N 1
ATOM 721 C CA . CYS A 1 100 ? 7.217 8.114 -1.991 1.00 92.31 100 CYS A CA 1
ATOM 722 C C . CYS A 1 100 ? 8.441 7.264 -1.635 1.00 92.31 100 CYS A C 1
ATOM 724 O O . CYS A 1 100 ? 9.403 7.775 -1.057 1.00 92.31 100 CYS A O 1
ATOM 726 N N . GLN A 1 101 ? 8.400 5.980 -1.981 1.00 91.00 101 GLN A N 1
ATOM 727 C CA . GLN A 1 101 ? 9.540 5.074 -1.890 1.00 91.00 101 GLN A CA 1
ATOM 728 C C . GLN A 1 101 ? 9.967 4.654 -3.290 1.00 91.00 101 GLN A C 1
ATOM 730 O O . GLN A 1 101 ? 9.137 4.221 -4.087 1.00 91.00 101 GLN A O 1
ATOM 735 N N . ALA A 1 102 ? 11.264 4.736 -3.571 1.00 88.44 102 ALA A N 1
ATOM 736 C CA . ALA A 1 102 ? 11.829 4.123 -4.761 1.00 88.44 102 ALA A CA 1
ATOM 737 C C . ALA A 1 102 ? 11.952 2.609 -4.531 1.00 88.44 102 ALA A C 1
ATOM 739 O O . ALA A 1 102 ? 12.577 2.176 -3.562 1.00 88.44 102 ALA A O 1
ATOM 740 N N . VAL A 1 103 ? 11.362 1.812 -5.418 1.00 84.69 103 VAL A N 1
ATOM 741 C CA . VAL A 1 103 ? 11.354 0.350 -5.351 1.00 84.69 103 VAL A CA 1
ATOM 742 C C . VAL A 1 103 ? 12.021 -0.191 -6.606 1.00 84.69 103 VAL A C 1
ATOM 744 O O . VAL A 1 103 ? 11.509 -0.029 -7.713 1.00 84.69 103 VAL A O 1
ATOM 747 N N . GLN A 1 104 ? 13.180 -0.818 -6.440 1.00 83.94 104 GLN A N 1
ATOM 748 C CA . GLN A 1 104 ? 13.822 -1.566 -7.514 1.00 83.94 104 GLN A CA 1
ATOM 749 C C . GLN A 1 104 ? 13.292 -2.998 -7.487 1.00 83.94 104 GLN A C 1
ATOM 751 O O . GLN A 1 104 ? 13.377 -3.655 -6.454 1.00 83.94 104 GLN A O 1
ATOM 756 N N . LEU A 1 105 ? 12.773 -3.468 -8.620 1.00 76.62 105 LEU A N 1
ATOM 757 C CA . LEU A 1 105 ? 12.352 -4.856 -8.795 1.00 76.62 105 LEU A CA 1
ATOM 758 C C . LEU A 1 105 ? 13.452 -5.616 -9.552 1.00 76.62 105 LEU A C 1
ATOM 760 O O . LEU A 1 105 ? 13.740 -5.259 -10.701 1.00 76.62 105 LEU A O 1
ATOM 764 N N . ASP A 1 106 ? 14.095 -6.601 -8.918 1.00 67.06 106 ASP A N 1
ATOM 765 C CA . ASP A 1 106 ? 15.168 -7.434 -9.496 1.00 67.06 106 ASP A CA 1
ATOM 766 C C . ASP A 1 106 ? 14.679 -8.751 -10.138 1.00 67.06 106 ASP A C 1
ATOM 768 O O . ASP A 1 106 ? 13.510 -9.162 -9.948 1.00 67.06 106 ASP A O 1
#

Sequence (106 aa):
MFVENIHANGPNVFAHEQYVVNGAEPNTTYDVVLTISIGDPTCTNPSFATTTASITTDATGNGSANHVFTHADAAGLRGLLLGGVWQLVEGGTPVYATGCQAVQLD